Protein AF-A0A484S6X6-F1 (afdb_monomer)

Sequence (93 aa):
MKRYAYIDNCSGYIWGLQDATTPQQGAKQMDAELGERGRQYDLTDGPAFSNETGYHVHVVPMDLDIADGQDEDVIKVVSALPYAGYLRVTASA

Radius of gyration: 12.12 Å; Cα contacts (8 Å, |Δi|>4): 186; chains: 1; bounding box: 26×28×30 Å

Mean predicted aligned error: 3.97 Å

Solvent-accessible surface area (backbone atoms only — not comparable to full-atom values): 5338 Å² total; per-residue (Å²): 119,48,29,35,37,32,26,31,53,80,79,63,28,44,76,49,76,32,76,22,86,45,72,63,58,19,53,51,50,55,32,45,76,73,67,51,77,51,64,38,64,46,81,35,92,59,86,78,60,82,87,48,61,34,26,46,29,21,50,47,65,84,84,69,79,78,95,54,43,74,41,65,68,58,47,53,55,51,69,71,35,58,74,74,34,30,36,37,57,76,43,76,112

Nearest PDB structures (foldseek):
  6sdy-assembly1_A  TM=3.487E-01  e=1.130E+00  Homo sapiens
  2cpn-assembly1_A  TM=2.656E-01  e=3.779E-01  Homo sapiens
  7r97-assembly1_B  TM=3.920E-01  e=3.380E+00  Escherichia coli K-12
  3rtq-assembly1_A  TM=1.633E-01  e=9.543E+00  Mus musculus

Organism: NCBI:txid1297885

Secondary structure (DSSP, 8-state):
-EEEEEEETTT--EEEEEEESSHHHHHHHHHHHTT-TT-EEEEESSPPPTTS-EEEEEEE-TT---S-TT-HHHHHHHHTSPEEEEEEEEE--

Foldseek 3Di:
DFKKWWQWLAQRFGQDIADDPAPQVRVCVSCVVVVQHFWGWDFDQDDDDSPFTWTFMATDDPPDDDPGRNPPVVSVVRVPGHTPGIITTPDGD

Structure (mmCIF, N/CA/C/O backbone):
data_AF-A0A484S6X6-F1
#
_entry.id   AF-A0A484S6X6-F1
#
loop_
_atom_site.group_PDB
_atom_site.id
_atom_site.type_symbol
_atom_site.label_atom_id
_atom_site.label_alt_id
_atom_site.label_comp_id
_atom_site.label_asym_id
_atom_site.label_entity_id
_atom_site.label_seq_id
_atom_site.pdbx_PDB_ins_code
_atom_site.Cartn_x
_atom_site.Cartn_y
_atom_site.Cartn_z
_atom_site.occupancy
_atom_site.B_iso_or_equiv
_atom_site.auth_seq_id
_atom_site.auth_comp_id
_atom_site.auth_asym_id
_atom_site.auth_atom_id
_atom_site.pdbx_PDB_model_num
ATOM 1 N N . MET A 1 1 ? -14.666 4.179 -0.194 1.00 86.81 1 MET A N 1
ATOM 2 C CA . MET A 1 1 ? -13.238 4.427 0.088 1.00 86.81 1 MET A CA 1
ATOM 3 C C . MET A 1 1 ? -12.760 3.340 1.031 1.00 86.81 1 MET A C 1
ATOM 5 O O . MET A 1 1 ? -13.547 2.918 1.873 1.00 86.81 1 MET A O 1
ATOM 9 N N . LYS A 1 2 ? -11.548 2.830 0.836 1.00 95.94 2 LYS A N 1
ATOM 10 C CA . LYS A 1 2 ? -10.894 1.837 1.698 1.00 95.94 2 LYS A CA 1
ATOM 11 C C . LYS A 1 2 ? -9.527 2.391 2.095 1.00 95.94 2 LYS A C 1
ATOM 13 O O . LYS A 1 2 ? -8.975 3.183 1.331 1.00 95.94 2 LYS A O 1
ATOM 18 N N . ARG A 1 3 ? -8.993 1.942 3.227 1.00 97.38 3 ARG A N 1
ATOM 19 C CA . ARG A 1 3 ? -7.606 2.198 3.607 1.00 97.38 3 ARG A CA 1
ATOM 20 C C . ARG A 1 3 ? -6.733 1.057 3.112 1.00 97.38 3 ARG A C 1
ATOM 22 O O . ARG A 1 3 ? -7.089 -0.113 3.269 1.00 97.38 3 ARG A O 1
ATOM 29 N N . TYR A 1 4 ? -5.620 1.403 2.489 1.00 97.31 4 TYR A N 1
ATOM 30 C CA . TYR A 1 4 ? -4.663 0.454 1.938 1.00 97.31 4 TYR A CA 1
ATOM 31 C C . TYR A 1 4 ? -3.312 0.631 2.617 1.00 97.31 4 TYR A C 1
ATOM 33 O O . TYR A 1 4 ? -2.856 1.763 2.768 1.00 97.31 4 TYR A O 1
ATOM 41 N N . ALA A 1 5 ? -2.680 -0.480 2.981 1.00 97.31 5 ALA A N 1
ATOM 42 C CA . ALA A 1 5 ? -1.275 -0.522 3.363 1.00 97.31 5 ALA A CA 1
ATOM 43 C C . ALA A 1 5 ? -0.428 -1.003 2.184 1.00 97.31 5 ALA A C 1
ATOM 45 O O . ALA A 1 5 ? -0.820 -1.949 1.497 1.00 97.31 5 ALA A O 1
ATOM 46 N N . TYR A 1 6 ? 0.719 -0.359 1.971 1.00 96.00 6 TYR A N 1
ATOM 47 C CA . TYR A 1 6 ? 1.640 -0.649 0.871 1.00 96.00 6 TYR A CA 1
ATOM 48 C C . TYR A 1 6 ? 2.928 -1.225 1.442 1.00 96.00 6 TYR A C 1
ATOM 50 O O . TYR A 1 6 ? 3.729 -0.486 2.007 1.00 96.00 6 TYR A O 1
ATOM 58 N N . ILE A 1 7 ? 3.119 -2.535 1.313 1.00 95.31 7 ILE A N 1
ATOM 59 C CA . ILE A 1 7 ? 4.357 -3.206 1.709 1.00 95.31 7 ILE A CA 1
ATOM 60 C C . ILE A 1 7 ? 5.282 -3.233 0.497 1.00 95.31 7 ILE A C 1
ATOM 62 O O . ILE A 1 7 ? 4.946 -3.840 -0.517 1.00 95.31 7 ILE A O 1
ATOM 66 N N . ASP A 1 8 ? 6.423 -2.561 0.574 1.00 93.38 8 ASP A N 1
ATOM 67 C CA . ASP A 1 8 ? 7.416 -2.533 -0.497 1.00 93.38 8 ASP A CA 1
ATOM 68 C C . ASP A 1 8 ? 7.992 -3.935 -0.752 1.00 93.38 8 ASP A C 1
ATOM 70 O O . ASP A 1 8 ? 8.403 -4.629 0.175 1.00 93.38 8 ASP A O 1
ATOM 74 N N . ASN A 1 9 ? 8.026 -4.359 -2.016 1.00 93.12 9 ASN A N 1
ATOM 75 C CA . ASN A 1 9 ? 8.484 -5.698 -2.402 1.00 93.12 9 ASN A CA 1
ATOM 76 C C . ASN A 1 9 ? 9.969 -5.935 -2.101 1.00 93.12 9 ASN A C 1
ATOM 78 O O . ASN A 1 9 ? 10.367 -7.053 -1.789 1.00 93.12 9 ASN A O 1
ATOM 82 N N . CYS A 1 10 ? 10.794 -4.892 -2.218 1.00 89.88 10 CYS A N 1
ATOM 83 C CA . CYS A 1 10 ? 12.242 -5.013 -2.080 1.00 89.88 10 CYS A CA 1
ATOM 84 C C . CYS A 1 10 ? 12.675 -5.113 -0.613 1.00 89.88 10 CYS A C 1
ATOM 86 O O . CYS A 1 10 ? 13.570 -5.889 -0.283 1.00 89.88 10 CYS A O 1
ATOM 88 N N . SER A 1 11 ? 12.068 -4.307 0.256 1.00 91.56 11 SER A N 1
ATOM 89 C CA . SER A 1 11 ? 12.416 -4.215 1.678 1.00 91.56 11 SER A CA 1
ATOM 90 C C . SER A 1 11 ? 11.503 -5.036 2.588 1.00 91.56 11 SER A C 1
ATOM 92 O O . SER A 1 11 ? 11.918 -5.410 3.680 1.00 91.56 11 SER A O 1
ATOM 94 N N . GLY A 1 12 ? 10.270 -5.318 2.162 1.00 93.12 12 GLY A N 1
ATOM 95 C CA . GLY A 1 12 ? 9.231 -5.893 3.016 1.00 93.12 12 GLY A CA 1
ATOM 96 C C . GLY A 1 12 ? 8.642 -4.899 4.022 1.00 93.12 12 GLY A C 1
ATOM 97 O O . GLY A 1 12 ? 7.8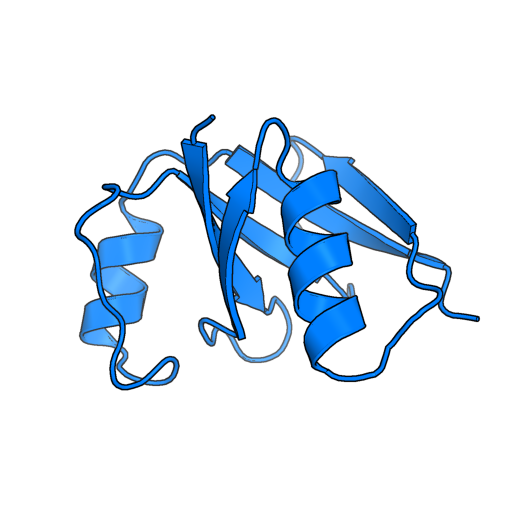63 -5.304 4.881 1.00 93.12 12 GLY A O 1
ATOM 98 N N . TYR A 1 13 ? 8.994 -3.613 3.937 1.00 95.62 13 TYR A N 1
ATOM 99 C CA . TYR A 1 13 ? 8.535 -2.585 4.869 1.00 95.62 13 TYR A CA 1
ATOM 100 C C . TYR A 1 13 ? 7.220 -1.967 4.435 1.00 95.62 13 TYR A C 1
ATOM 102 O O . TYR A 1 13 ? 6.937 -1.825 3.245 1.00 95.62 13 TYR A O 1
ATOM 110 N N . ILE A 1 14 ? 6.432 -1.527 5.410 1.00 95.69 14 ILE A N 1
ATOM 111 C CA . ILE A 1 14 ? 5.236 -0.742 5.137 1.00 95.69 14 ILE A CA 1
ATOM 112 C C . ILE A 1 14 ? 5.679 0.675 4.789 1.00 95.69 14 ILE A C 1
ATOM 114 O O . ILE A 1 14 ? 6.167 1.422 5.632 1.00 95.69 14 ILE A O 1
ATOM 118 N N . TRP A 1 15 ? 5.499 1.033 3.524 1.00 93.19 15 TRP A N 1
ATOM 119 C CA . TRP A 1 15 ? 5.889 2.327 2.982 1.00 93.19 15 TRP A CA 1
ATOM 120 C C . TRP A 1 15 ? 4.892 3.430 3.333 1.00 93.19 15 TRP A C 1
ATOM 122 O O . TRP A 1 15 ? 5.259 4.594 3.468 1.00 93.19 15 TRP A O 1
ATOM 132 N N . GLY A 1 16 ? 3.619 3.066 3.499 1.00 93.44 16 GLY A N 1
ATOM 133 C CA . GLY A 1 16 ? 2.589 4.017 3.881 1.00 93.44 16 GLY A CA 1
ATOM 134 C C . GLY A 1 16 ? 1.189 3.428 3.955 1.00 93.44 16 GLY A C 1
ATOM 135 O O . GLY A 1 16 ? 0.938 2.267 3.613 1.00 93.44 16 GLY A O 1
ATOM 136 N N . LEU A 1 17 ? 0.274 4.284 4.403 1.00 95.44 17 LEU A N 1
ATOM 137 C CA . LEU A 1 17 ? -1.158 4.040 4.473 1.00 95.44 17 LEU A CA 1
ATOM 138 C C . LEU A 1 17 ? -1.874 5.105 3.653 1.00 95.44 17 LEU A C 1
ATOM 140 O O . LEU A 1 17 ? -1.593 6.285 3.834 1.00 95.44 17 LEU A O 1
ATOM 144 N N . GLN A 1 18 ? -2.806 4.709 2.788 1.00 96.12 18 GLN A N 1
ATOM 145 C CA . GLN A 1 18 ? -3.595 5.672 2.016 1.00 96.12 18 GLN A CA 1
ATOM 146 C C . GLN A 1 18 ? -5.057 5.284 1.921 1.00 96.12 18 GLN A C 1
ATOM 1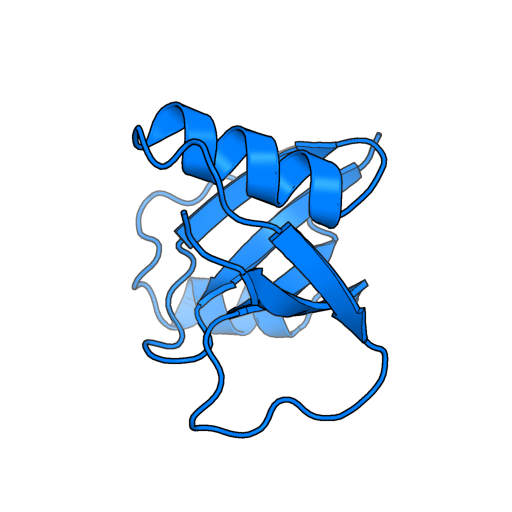48 O O . GLN A 1 18 ? -5.402 4.136 1.616 1.00 96.12 18 GLN A O 1
ATOM 153 N N . ASP A 1 19 ? -5.908 6.286 2.104 1.00 96.25 19 ASP A N 1
ATOM 154 C CA . ASP A 1 19 ? -7.338 6.168 1.891 1.00 96.25 19 ASP A CA 1
ATOM 155 C C . ASP A 1 19 ? -7.645 6.454 0.421 1.00 96.25 19 ASP A C 1
ATOM 157 O O . ASP A 1 19 ? -7.435 7.551 -0.091 1.00 96.25 19 ASP A O 1
ATOM 161 N N . ALA A 1 20 ? -8.168 5.460 -0.293 1.00 96.12 20 ALA A N 1
ATOM 162 C CA . ALA A 1 20 ? -8.440 5.598 -1.718 1.00 96.12 20 ALA A CA 1
ATOM 163 C C . ALA A 1 20 ? -9.628 4.746 -2.172 1.00 96.12 20 ALA A C 1
ATOM 165 O O . ALA A 1 20 ? -10.130 3.863 -1.468 1.00 96.12 20 ALA A O 1
ATOM 166 N N . THR A 1 21 ? -10.116 5.004 -3.385 1.00 96.38 21 THR A N 1
ATOM 167 C CA . THR A 1 21 ? -11.108 4.121 -4.019 1.00 96.38 21 THR A CA 1
ATOM 168 C C . THR A 1 21 ? -10.430 2.882 -4.603 1.00 96.38 21 THR A C 1
ATOM 170 O O . THR A 1 21 ? -10.977 1.787 -4.496 1.00 96.38 21 THR A O 1
ATOM 173 N N . THR A 1 22 ? -9.213 3.027 -5.136 1.00 95.75 22 THR A N 1
ATOM 174 C CA . THR A 1 22 ? -8.402 1.934 -5.702 1.00 95.75 22 THR A CA 1
ATOM 175 C C . THR A 1 22 ? -6.973 1.952 -5.144 1.00 95.75 22 THR A C 1
ATOM 177 O O . THR A 1 22 ? -6.483 3.039 -4.822 1.00 95.75 22 THR A O 1
ATOM 180 N N . PRO A 1 23 ? -6.280 0.799 -5.076 1.00 95.31 23 PRO A N 1
ATOM 181 C CA . PRO A 1 23 ? -4.872 0.733 -4.680 1.00 95.31 23 PRO A CA 1
ATOM 182 C C . PRO A 1 23 ? -3.961 1.655 -5.503 1.00 95.31 23 PRO A C 1
ATOM 184 O O . PRO A 1 23 ? -3.134 2.370 -4.950 1.00 95.31 23 PRO A O 1
ATOM 187 N N . GLN A 1 24 ? -4.145 1.709 -6.827 1.00 95.44 24 GLN A N 1
ATOM 188 C CA . GLN A 1 24 ? -3.340 2.553 -7.718 1.00 95.44 24 GLN A CA 1
ATOM 189 C C . GLN A 1 24 ? -3.476 4.041 -7.380 1.00 95.44 24 GLN A C 1
ATOM 191 O O . GLN A 1 24 ? -2.513 4.796 -7.486 1.00 95.44 24 GLN A O 1
ATOM 196 N N . GLN A 1 25 ? -4.682 4.487 -7.014 1.00 95.31 25 GLN A N 1
ATOM 197 C CA . GLN A 1 25 ? -4.903 5.876 -6.612 1.00 95.31 25 GLN A CA 1
ATOM 198 C C . GLN A 1 25 ? -4.187 6.200 -5.306 1.00 95.31 25 GLN A C 1
ATOM 200 O O . GLN A 1 25 ? -3.580 7.263 -5.224 1.00 95.31 25 GLN A O 1
ATOM 205 N N . GLY A 1 26 ? -4.235 5.304 -4.319 1.00 95.69 26 GLY A N 1
ATOM 206 C CA . GLY A 1 26 ? -3.536 5.530 -3.059 1.00 95.69 26 GLY A CA 1
ATOM 207 C C . GLY A 1 26 ? -2.017 5.495 -3.236 1.00 95.69 26 GLY A C 1
ATOM 208 O O . GLY A 1 26 ? -1.351 6.408 -2.772 1.00 95.69 26 GLY A O 1
ATOM 209 N N . ALA A 1 27 ? -1.463 4.565 -4.021 1.00 94.38 27 ALA A N 1
ATOM 210 C CA . ALA A 1 27 ? -0.030 4.568 -4.341 1.00 94.38 27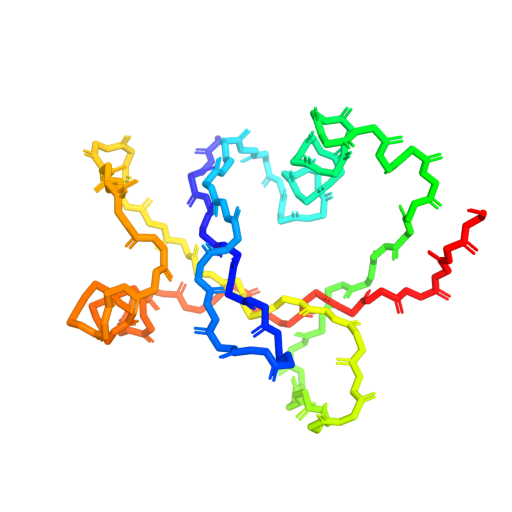 ALA A CA 1
ATOM 211 C C . ALA A 1 27 ? 0.422 5.882 -5.010 1.00 94.38 27 ALA A C 1
ATOM 213 O O . ALA A 1 27 ? 1.431 6.459 -4.620 1.00 94.38 27 ALA A O 1
ATOM 214 N N . LYS A 1 28 ? -0.369 6.419 -5.954 1.00 93.06 28 LYS A N 1
ATOM 215 C CA . LYS A 1 28 ? -0.098 7.734 -6.566 1.00 93.06 28 LYS A CA 1
ATOM 216 C C . LYS A 1 28 ? -0.135 8.886 -5.560 1.00 93.06 28 LYS A C 1
ATOM 218 O O . LYS A 1 28 ? 0.619 9.837 -5.727 1.00 93.06 28 LYS A O 1
ATOM 223 N N . GLN A 1 29 ? -1.032 8.839 -4.575 1.00 93.50 29 GLN A N 1
ATOM 224 C CA . GLN A 1 29 ? -1.103 9.852 -3.516 1.00 93.50 29 GLN A CA 1
ATOM 225 C C . GLN A 1 29 ? 0.131 9.770 -2.613 1.00 93.50 29 GLN A C 1
ATOM 227 O O . GLN A 1 29 ? 0.810 10.778 -2.449 1.00 93.50 29 GLN A O 1
ATOM 232 N N . MET A 1 30 ? 0.477 8.564 -2.154 1.00 92.50 30 MET A N 1
ATOM 233 C CA . MET A 1 30 ? 1.673 8.293 -1.351 1.00 92.50 30 MET A CA 1
ATOM 234 C C . MET A 1 30 ? 2.950 8.781 -2.042 1.00 92.50 30 MET A C 1
ATOM 236 O O . MET A 1 30 ? 3.718 9.543 -1.464 1.00 92.50 30 MET A O 1
ATOM 240 N N . ASP A 1 31 ? 3.165 8.410 -3.304 1.00 89.25 31 ASP A N 1
ATOM 241 C CA . ASP A 1 31 ? 4.375 8.823 -4.018 1.00 89.25 31 ASP A CA 1
ATOM 242 C C . ASP A 1 31 ? 4.372 10.334 -4.319 1.00 89.25 31 ASP A C 1
ATOM 244 O O . ASP A 1 31 ? 5.414 10.985 -4.241 1.00 89.25 31 ASP A O 1
ATOM 248 N N . ALA A 1 32 ? 3.207 10.952 -4.552 1.00 89.12 32 ALA A N 1
ATOM 249 C CA . ALA A 1 32 ? 3.116 12.405 -4.701 1.00 89.12 32 ALA A CA 1
ATOM 250 C C . ALA A 1 32 ? 3.457 13.180 -3.413 1.00 89.12 32 ALA A C 1
ATOM 252 O O . ALA A 1 32 ? 4.008 14.282 -3.521 1.00 89.12 32 ALA A O 1
ATOM 253 N N . GLU A 1 33 ? 3.151 12.629 -2.232 1.00 88.75 33 GLU A N 1
ATOM 254 C CA . GLU A 1 33 ? 3.545 13.172 -0.920 1.00 88.75 33 GLU A CA 1
ATOM 255 C C . GLU A 1 33 ? 5.064 13.106 -0.709 1.00 88.75 33 GLU A C 1
ATOM 257 O O . GLU A 1 33 ? 5.643 14.015 -0.116 1.00 88.75 33 GLU A O 1
ATOM 262 N N . LEU A 1 34 ? 5.720 12.087 -1.274 1.00 83.94 34 LEU A N 1
ATOM 263 C CA . LEU A 1 34 ? 7.175 11.904 -1.248 1.00 83.94 34 LEU A CA 1
ATOM 264 C C . LEU A 1 34 ? 7.920 12.680 -2.353 1.00 83.94 34 LEU A C 1
ATOM 266 O O . LEU A 1 34 ? 9.147 12.662 -2.401 1.00 83.94 34 LEU A O 1
ATOM 270 N N . GLY A 1 35 ? 7.199 13.380 -3.236 1.00 83.56 35 GLY A N 1
ATOM 271 C CA . GLY A 1 35 ? 7.771 14.137 -4.358 1.00 83.56 35 GLY A CA 1
ATOM 272 C C . GLY A 1 35 ? 7.969 13.330 -5.649 1.00 83.56 35 GLY A C 1
ATOM 273 O O . GLY A 1 35 ? 8.355 13.896 -6.670 1.00 83.56 35 GLY A O 1
ATOM 274 N N . GLU A 1 36 ? 7.623 12.045 -5.647 1.00 81.25 36 GLU A N 1
ATOM 275 C CA . GLU A 1 36 ? 7.774 11.097 -6.755 1.00 81.25 36 GLU A CA 1
ATOM 276 C C . GLU A 1 36 ? 6.555 11.147 -7.694 1.00 81.25 36 GLU A C 1
ATOM 278 O O . GLU A 1 36 ? 5.685 10.274 -7.733 1.00 81.25 36 GLU A O 1
ATOM 283 N N . ARG A 1 37 ? 6.461 12.222 -8.481 1.00 78.06 37 ARG A N 1
ATOM 284 C CA . ARG A 1 37 ? 5.338 12.453 -9.402 1.00 78.06 37 ARG A CA 1
ATOM 285 C C . ARG A 1 37 ? 5.664 11.924 -10.794 1.00 78.06 37 ARG A C 1
ATOM 287 O O . ARG A 1 37 ? 6.190 12.649 -11.628 1.00 78.06 37 ARG A O 1
ATOM 294 N N . GLY A 1 38 ? 5.309 10.676 -11.068 1.00 80.56 38 GLY A N 1
ATOM 295 C CA . GLY A 1 38 ? 5.506 10.107 -12.408 1.00 80.56 38 GLY A CA 1
ATOM 296 C C . GLY A 1 38 ? 5.301 8.605 -12.514 1.00 80.56 38 GLY A C 1
ATOM 297 O O . GLY A 1 38 ? 5.194 8.082 -13.623 1.00 80.56 38 GLY A O 1
ATOM 298 N N . ARG A 1 39 ? 5.210 7.909 -11.377 1.00 86.44 39 ARG A N 1
ATOM 299 C CA . ARG A 1 39 ? 5.070 6.459 -11.378 1.00 86.44 39 ARG A CA 1
ATOM 300 C C . ARG A 1 39 ? 3.701 6.007 -11.875 1.00 86.44 39 ARG A C 1
ATOM 302 O O . ARG A 1 39 ? 2.654 6.582 -11.555 1.00 86.44 39 ARG A O 1
ATOM 309 N N . GLN A 1 40 ? 3.728 4.955 -12.681 1.00 89.62 40 GLN A N 1
ATOM 310 C CA . GLN A 1 40 ? 2.544 4.243 -13.148 1.00 89.62 40 GLN A CA 1
ATOM 311 C C . GLN A 1 40 ? 2.495 2.863 -12.506 1.00 89.62 40 GLN A C 1
ATOM 313 O O . GLN A 1 40 ? 3.541 2.261 -12.266 1.00 89.62 40 GLN A O 1
ATOM 318 N N . TYR A 1 41 ? 1.281 2.383 -12.228 1.00 91.56 41 TYR A N 1
ATOM 319 C CA . TYR A 1 41 ? 1.077 1.117 -11.534 1.00 91.56 41 TYR A CA 1
ATOM 320 C C . TYR A 1 41 ? 0.040 0.263 -12.237 1.00 91.56 41 TYR A C 1
ATOM 322 O O . TYR A 1 41 ? -1.045 0.761 -12.554 1.00 91.56 41 TYR A O 1
ATOM 330 N N . ASP A 1 42 ? 0.342 -1.026 -12.337 1.00 92.44 42 ASP A N 1
ATOM 331 C CA . ASP A 1 42 ? -0.608 -2.064 -12.709 1.00 92.44 42 ASP A CA 1
ATO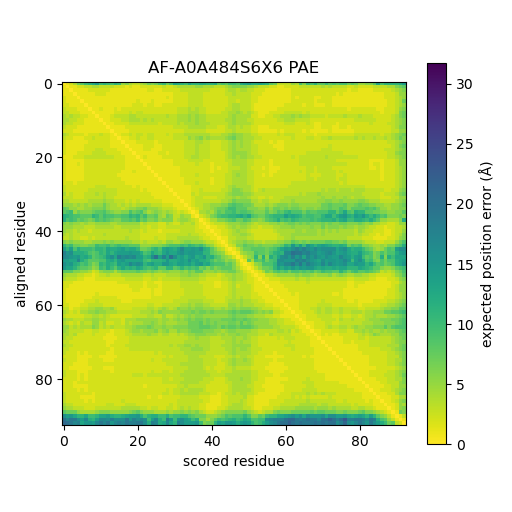M 332 C C . ASP A 1 42 ? -0.873 -2.961 -11.502 1.00 92.44 42 ASP A C 1
ATOM 334 O O . ASP A 1 42 ? 0.054 -3.424 -10.836 1.00 92.44 42 ASP A O 1
ATOM 338 N N . LEU A 1 43 ? -2.153 -3.186 -11.204 1.00 92.31 43 LEU A N 1
ATOM 339 C CA . LEU A 1 43 ? -2.560 -4.133 -10.172 1.00 92.31 43 LEU A CA 1
ATOM 340 C C . LEU A 1 43 ? -2.642 -5.518 -10.797 1.00 92.31 43 LEU A C 1
ATOM 342 O O . LEU A 1 43 ? -3.313 -5.707 -11.812 1.00 92.31 43 LEU A O 1
ATOM 346 N N . THR A 1 44 ? -1.966 -6.473 -10.178 1.00 89.31 44 THR A N 1
ATOM 347 C CA . THR A 1 44 ? -1.907 -7.854 -10.638 1.00 89.31 44 THR A CA 1
ATOM 348 C C . THR A 1 44 ? -2.358 -8.797 -9.530 1.00 89.31 44 THR A C 1
ATOM 350 O O . THR A 1 44 ? -2.038 -8.598 -8.357 1.00 89.31 44 THR A O 1
ATOM 353 N N . ASP A 1 45 ? -3.090 -9.838 -9.924 1.00 77.88 45 ASP A N 1
ATOM 354 C CA . ASP A 1 45 ? -3.524 -10.923 -9.032 1.00 77.88 45 ASP A CA 1
ATOM 355 C C . ASP A 1 45 ? -2.462 -12.040 -8.925 1.00 77.88 45 ASP A C 1
ATOM 357 O O . ASP A 1 45 ? -2.650 -13.033 -8.223 1.00 77.88 45 ASP A O 1
ATOM 361 N N . GLY A 1 46 ? -1.363 -11.911 -9.679 1.00 66.19 46 GLY A N 1
ATOM 362 C CA . GLY A 1 46 ? -0.286 -12.893 -9.777 1.00 66.19 46 GLY A CA 1
ATOM 363 C C . GLY A 1 46 ? 0.823 -12.692 -8.738 1.00 66.19 46 GLY A C 1
ATOM 364 O O . GLY A 1 46 ? 0.875 -11.657 -8.073 1.00 66.19 46 GLY A O 1
ATOM 365 N N . PRO A 1 47 ? 1.730 -13.675 -8.590 1.00 65.12 47 PRO A N 1
ATOM 366 C CA . PRO A 1 47 ? 2.867 -13.547 -7.690 1.00 65.12 47 PRO A CA 1
ATOM 367 C C . PRO A 1 47 ? 3.790 -12.412 -8.149 1.00 65.12 47 PRO A C 1
ATOM 369 O O . PRO A 1 47 ? 4.120 -12.317 -9.331 1.00 65.12 47 PRO A O 1
ATOM 372 N N . ALA A 1 48 ? 4.235 -11.586 -7.203 1.00 70.50 48 ALA A N 1
ATOM 373 C CA . ALA A 1 48 ? 5.328 -10.653 -7.437 1.00 70.50 48 ALA A CA 1
ATOM 374 C C . ALA A 1 48 ? 6.629 -11.435 -7.642 1.00 70.50 48 ALA A C 1
ATOM 376 O O . ALA A 1 48 ? 6.924 -12.373 -6.893 1.00 70.50 48 ALA A O 1
ATOM 377 N N . PHE A 1 49 ? 7.431 -11.048 -8.632 1.00 70.06 49 PHE A N 1
ATOM 378 C CA . PHE A 1 49 ? 8.810 -11.519 -8.695 1.00 70.06 49 PHE A CA 1
ATOM 379 C C . PHE A 1 49 ? 9.658 -10.701 -7.714 1.00 70.06 49 PHE A C 1
ATOM 381 O O . PHE A 1 49 ? 9.471 -9.493 -7.568 1.00 70.06 49 PHE A O 1
ATOM 388 N N . SER A 1 50 ? 10.618 -11.341 -7.043 1.00 66.31 50 SER A N 1
ATOM 389 C CA . SER A 1 50 ? 11.433 -10.701 -5.996 1.00 66.31 50 SER A CA 1
ATOM 390 C C . SER A 1 50 ? 12.304 -9.537 -6.489 1.00 66.31 50 SER A C 1
ATOM 392 O O . SER A 1 50 ? 12.839 -8.789 -5.681 1.00 66.31 50 SER A O 1
ATOM 394 N N . ASN A 1 51 ? 12.465 -9.377 -7.804 1.00 73.19 51 ASN A N 1
ATOM 395 C CA . ASN A 1 51 ? 13.230 -8.300 -8.430 1.00 73.19 51 ASN A CA 1
ATOM 396 C C . ASN A 1 51 ? 12.359 -7.185 -9.036 1.00 73.19 51 ASN A C 1
ATOM 398 O O . ASN A 1 51 ? 12.896 -6.309 -9.714 1.00 73.19 51 ASN A O 1
ATOM 402 N N . GLU A 1 52 ? 11.038 -7.213 -8.844 1.00 84.12 52 GLU A N 1
ATOM 403 C CA . GLU A 1 52 ? 10.141 -6.173 -9.352 1.00 84.12 52 GLU A CA 1
ATOM 404 C C . GLU A 1 52 ? 9.964 -5.031 -8.348 1.00 84.12 52 GLU A C 1
ATOM 406 O O . GLU A 1 52 ? 9.781 -5.240 -7.149 1.00 84.12 52 GLU A O 1
ATOM 411 N N . THR A 1 53 ? 9.989 -3.794 -8.841 1.00 88.62 53 THR A N 1
ATOM 412 C CA . THR A 1 53 ? 9.612 -2.629 -8.038 1.00 88.62 53 THR A CA 1
ATOM 413 C C . THR A 1 53 ? 8.093 -2.566 -7.937 1.00 88.62 53 THR A C 1
ATOM 415 O O . THR A 1 53 ? 7.394 -2.540 -8.953 1.00 88.62 53 THR A O 1
ATOM 418 N N . GLY A 1 54 ? 7.575 -2.521 -6.715 1.00 92.19 54 GLY A N 1
ATOM 419 C CA . GLY A 1 54 ? 6.141 -2.515 -6.480 1.00 92.19 54 GLY A CA 1
ATOM 420 C C . GLY A 1 54 ? 5.776 -2.774 -5.030 1.00 92.19 54 GLY A C 1
ATOM 421 O O . GLY A 1 54 ? 6.647 -2.935 -4.177 1.00 92.19 54 GLY A O 1
ATOM 422 N N . TYR A 1 55 ? 4.474 -2.839 -4.774 1.00 94.44 55 TYR A N 1
ATOM 423 C CA . TYR A 1 55 ? 3.922 -2.971 -3.433 1.00 94.44 55 TYR A CA 1
ATOM 424 C C . TYR A 1 55 ? 2.974 -4.163 -3.328 1.00 94.44 55 TYR A C 1
ATOM 426 O O . TYR A 1 55 ? 2.062 -4.319 -4.142 1.00 94.44 55 TYR A O 1
ATOM 434 N N . HIS A 1 56 ? 3.122 -4.962 -2.277 1.00 94.88 56 HIS A N 1
ATOM 435 C CA . HIS A 1 56 ? 2.067 -5.848 -1.800 1.00 94.88 56 HIS A CA 1
ATOM 436 C C . HIS A 1 56 ? 1.031 -5.011 -1.055 1.00 94.88 56 HIS A C 1
ATOM 438 O O . HIS A 1 56 ? 1.351 -4.343 -0.071 1.00 94.88 56 HIS A O 1
ATOM 444 N N . VAL A 1 57 ? -0.211 -5.020 -1.540 1.00 96.12 57 VAL A N 1
ATOM 445 C CA . VAL A 1 57 ? -1.257 -4.158 -0.992 1.00 96.12 57 VAL A CA 1
ATOM 446 C C . VAL A 1 57 ? -2.249 -4.963 -0.174 1.00 96.12 57 VAL A C 1
ATOM 448 O O . VAL A 1 57 ? -2.806 -5.949 -0.653 1.00 96.12 57 VAL A O 1
ATOM 451 N N . HIS A 1 58 ? -2.533 -4.489 1.035 1.00 96.81 58 HIS A N 1
ATOM 452 C CA . HIS A 1 58 ? -3.557 -5.054 1.912 1.00 96.81 58 HIS A CA 1
ATOM 453 C C . HIS A 1 58 ? -4.620 -4.010 2.242 1.00 96.81 58 HIS A C 1
ATOM 455 O O . HIS A 1 58 ? -4.322 -2.827 2.410 1.00 96.81 58 HIS A O 1
ATOM 461 N N . VAL A 1 59 ? -5.875 -4.446 2.336 1.00 97.25 59 VAL A N 1
ATOM 462 C CA . VAL A 1 59 ? -6.963 -3.616 2.864 1.00 97.25 59 VAL A CA 1
ATOM 463 C C . VAL A 1 59 ? -6.889 -3.644 4.383 1.00 97.25 59 VAL A C 1
ATOM 465 O O . VAL A 1 59 ? -6.928 -4.720 4.977 1.00 97.25 59 VAL A O 1
ATOM 468 N N . VAL A 1 60 ? -6.831 -2.471 5.008 1.00 97.31 60 VAL A N 1
ATOM 469 C CA . VAL A 1 60 ? -6.675 -2.341 6.462 1.00 97.31 60 VAL A CA 1
ATOM 470 C C . VAL A 1 60 ? -7.839 -1.575 7.107 1.00 97.31 60 VAL A C 1
ATOM 472 O O . VAL A 1 60 ? -8.566 -0.862 6.406 1.00 97.31 60 VAL A O 1
ATOM 475 N N . PRO A 1 61 ? -8.058 -1.725 8.429 1.00 96.50 61 PRO A N 1
ATOM 476 C CA . PRO A 1 61 ? -9.011 -0.904 9.172 1.00 96.50 61 PRO A CA 1
ATOM 477 C C . PRO A 1 61 ? -8.691 0.592 9.070 1.00 96.50 61 PRO A C 1
ATOM 479 O O . PRO A 1 61 ? -7.530 0.986 8.991 1.00 96.50 61 PRO A O 1
ATOM 482 N N . MET A 1 62 ? -9.725 1.435 9.087 1.00 93.19 62 MET A N 1
ATOM 483 C CA . MET A 1 62 ? -9.575 2.894 8.963 1.00 93.19 62 MET A CA 1
ATOM 484 C C . MET A 1 62 ? -8.862 3.528 10.163 1.00 93.19 62 MET A C 1
ATOM 486 O O . MET A 1 62 ? -8.258 4.585 10.018 1.00 93.19 62 MET A O 1
ATOM 490 N N . ASP A 1 63 ? -8.943 2.899 11.330 1.00 92.25 63 ASP A N 1
ATOM 491 C CA . ASP A 1 63 ? -8.338 3.318 12.594 1.00 92.25 63 ASP A CA 1
ATOM 492 C C 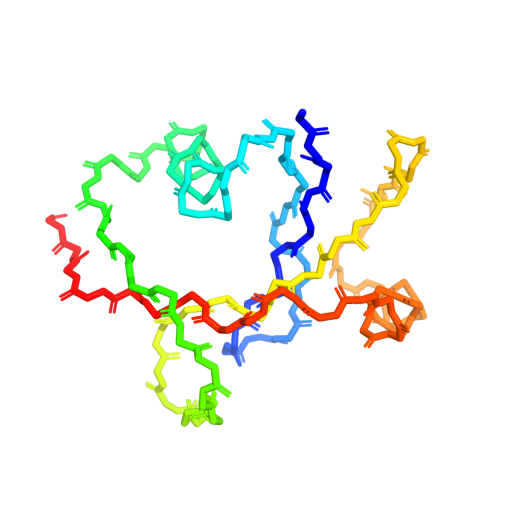. ASP A 1 63 ? -6.939 2.730 12.825 1.00 92.25 63 ASP A C 1
ATOM 494 O O . ASP A 1 63 ? -6.312 3.047 13.834 1.00 92.25 63 ASP A O 1
ATOM 498 N N . LEU A 1 64 ? -6.432 1.905 11.898 1.00 91.06 64 LEU A N 1
ATOM 499 C CA . LEU A 1 64 ? -5.065 1.408 11.977 1.00 91.06 64 LEU A CA 1
ATOM 500 C C . LEU A 1 64 ? -4.085 2.569 11.789 1.00 91.06 64 LEU A C 1
ATOM 502 O O . LEU A 1 64 ? -4.085 3.238 10.752 1.00 91.06 64 LEU A O 1
ATOM 506 N N . ASP A 1 65 ? -3.225 2.755 12.782 1.00 90.62 65 ASP A N 1
ATOM 507 C CA . ASP A 1 65 ? -2.088 3.662 12.730 1.00 90.62 65 ASP A CA 1
ATOM 508 C C . ASP A 1 65 ? -0.787 2.865 12.833 1.00 90.62 65 ASP A C 1
ATOM 510 O O . ASP A 1 65 ? -0.716 1.858 13.541 1.00 90.62 65 ASP A O 1
ATOM 514 N N . ILE A 1 66 ? 0.230 3.295 12.091 1.00 91.25 66 ILE A N 1
ATOM 515 C CA . ILE A 1 66 ? 1.524 2.615 12.008 1.00 91.25 66 ILE A CA 1
ATOM 516 C C . ILE A 1 66 ? 2.595 3.624 12.391 1.00 91.25 66 ILE A C 1
ATOM 518 O O . ILE A 1 66 ? 2.924 4.520 11.618 1.00 91.25 66 ILE A O 1
ATOM 522 N N . ALA A 1 67 ? 3.133 3.459 13.597 1.00 88.81 67 ALA A N 1
ATOM 523 C CA . ALA A 1 67 ? 4.203 4.307 14.112 1.00 88.81 67 ALA A CA 1
ATOM 524 C C . ALA A 1 67 ? 5.563 3.981 13.476 1.00 88.81 67 ALA A C 1
ATOM 526 O O . ALA A 1 67 ? 6.377 4.879 13.272 1.00 88.81 67 ALA A O 1
ATOM 527 N N . ASP A 1 68 ? 5.798 2.705 13.160 1.00 92.50 68 ASP A N 1
ATOM 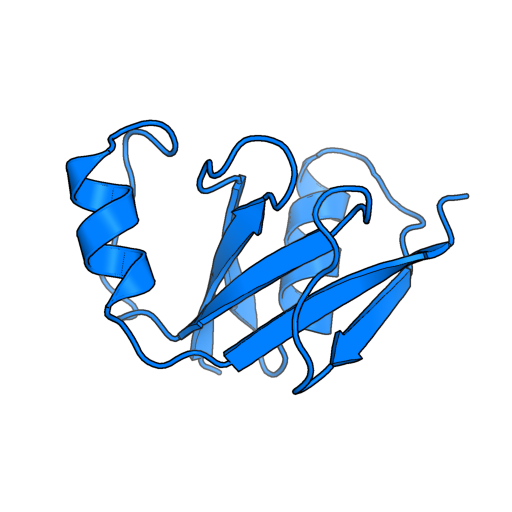528 C CA . ASP A 1 68 ? 7.014 2.226 12.512 1.00 92.50 68 ASP A CA 1
ATOM 529 C C . ASP A 1 68 ? 6.665 1.204 11.425 1.00 92.50 68 ASP A C 1
ATOM 531 O O . ASP A 1 68 ? 6.135 0.128 11.700 1.00 92.50 68 ASP A O 1
ATOM 535 N N . GLY A 1 69 ? 6.957 1.553 10.172 1.00 93.62 69 GLY A N 1
ATOM 536 C CA . GLY A 1 69 ? 6.745 0.676 9.021 1.00 93.62 69 GLY A CA 1
ATOM 537 C C . GLY A 1 69 ? 7.747 -0.479 8.917 1.00 93.62 69 GLY A C 1
ATOM 538 O O . GLY A 1 69 ? 7.573 -1.338 8.054 1.00 93.62 69 GLY A O 1
ATOM 539 N N . GLN A 1 70 ? 8.780 -0.500 9.767 1.00 96.75 70 GLN A N 1
ATOM 540 C CA . GLN A 1 70 ? 9.788 -1.563 9.856 1.00 96.75 70 GLN A CA 1
ATOM 541 C C . GLN A 1 70 ? 9.512 -2.556 10.994 1.00 96.75 70 GLN A C 1
ATOM 543 O O . GLN A 1 70 ? 10.223 -3.553 11.111 1.00 96.75 70 GLN A O 1
ATOM 548 N N . ASP A 1 71 ? 8.495 -2.312 11.825 1.00 97.06 71 ASP A N 1
ATOM 549 C CA . ASP A 1 71 ? 8.121 -3.225 12.903 1.00 97.06 71 ASP A CA 1
ATOM 550 C C . ASP A 1 71 ? 7.601 -4.550 12.319 1.00 97.06 71 ASP A C 1
ATOM 552 O O . ASP A 1 71 ? 6.547 -4.613 11.675 1.00 97.06 71 ASP A O 1
ATOM 556 N N . GLU A 1 72 ? 8.353 -5.630 12.547 1.00 95.44 72 GLU A N 1
ATOM 557 C CA . GLU A 1 72 ? 8.033 -6.958 12.026 1.00 95.44 72 GLU A CA 1
ATOM 558 C C . GLU A 1 72 ? 6.676 -7.485 12.498 1.00 95.44 72 GLU A C 1
ATOM 560 O O . GLU A 1 72 ? 6.016 -8.225 11.764 1.00 95.44 72 GLU A O 1
ATOM 565 N N . ASP A 1 73 ? 6.250 -7.149 13.715 1.00 95.38 73 ASP A N 1
ATOM 566 C CA . ASP A 1 73 ? 4.981 -7.626 14.250 1.00 95.38 73 ASP A CA 1
ATOM 567 C C . ASP A 1 73 ? 3.814 -6.872 13.610 1.00 95.38 73 ASP A C 1
ATOM 569 O O . ASP A 1 73 ? 2.804 -7.488 13.254 1.00 95.38 73 ASP A O 1
ATOM 573 N N . VAL A 1 74 ? 3.986 -5.577 13.330 1.00 95.62 74 VAL A N 1
ATOM 574 C CA . VAL A 1 74 ? 3.028 -4.804 12.525 1.00 95.62 74 VAL A CA 1
ATOM 575 C C . VAL A 1 74 ? 2.952 -5.353 11.098 1.00 95.62 74 VAL A C 1
ATOM 577 O O . VAL A 1 74 ? 1.852 -5.581 10.589 1.00 95.62 74 VAL A O 1
ATOM 580 N N . ILE A 1 75 ? 4.093 -5.641 10.463 1.00 96.81 75 ILE A N 1
ATOM 581 C CA . ILE A 1 75 ? 4.146 -6.220 9.110 1.00 96.81 75 ILE A CA 1
ATOM 582 C C . ILE A 1 75 ? 3.427 -7.572 9.060 1.00 96.81 75 ILE A C 1
ATOM 584 O O . ILE A 1 75 ? 2.636 -7.807 8.141 1.00 96.81 75 ILE A O 1
ATOM 588 N N . LYS A 1 76 ? 3.634 -8.450 10.051 1.00 95.94 76 LYS A N 1
ATOM 589 C CA . LYS A 1 76 ? 2.930 -9.743 10.145 1.00 95.94 76 LYS A CA 1
ATOM 590 C C . LYS A 1 76 ? 1.421 -9.555 10.270 1.00 95.94 76 LYS A C 1
ATOM 592 O O . LYS A 1 76 ? 0.669 -10.253 9.589 1.00 95.94 76 LYS A O 1
ATOM 597 N N . VAL A 1 77 ? 0.974 -8.614 11.106 1.00 95.69 77 VAL A N 1
ATOM 598 C CA . VAL A 1 77 ? -0.455 -8.306 11.269 1.00 95.69 77 VAL A CA 1
ATOM 599 C C . VAL A 1 77 ? -1.050 -7.805 9.955 1.00 95.69 77 VAL A C 1
ATOM 601 O O . VAL A 1 77 ? -2.069 -8.334 9.518 1.00 95.69 77 VAL A O 1
ATOM 604 N N . VAL A 1 78 ? -0.406 -6.844 9.288 1.00 96.56 78 VAL A N 1
ATOM 605 C CA . VAL A 1 78 ? -0.890 -6.300 8.010 1.00 96.56 78 VAL A CA 1
ATOM 606 C C . VAL A 1 78 ? -0.903 -7.364 6.914 1.00 96.56 78 VAL A C 1
ATOM 608 O O . VAL A 1 78 ? -1.884 -7.469 6.182 1.00 96.56 78 VAL A O 1
ATOM 611 N N . SER A 1 79 ? 0.127 -8.207 6.843 1.00 95.62 79 SER A N 1
ATOM 612 C CA . SER A 1 79 ? 0.226 -9.283 5.847 1.00 95.62 79 SER A CA 1
ATOM 613 C C . SER A 1 79 ? -0.860 -10.357 6.008 1.00 95.62 79 SER A C 1
ATOM 615 O O . SER A 1 79 ? -1.166 -11.073 5.056 1.00 95.62 79 SER A O 1
ATOM 617 N N . ALA A 1 80 ? -1.467 -10.468 7.194 1.00 95.94 80 ALA A N 1
ATOM 618 C CA . ALA A 1 80 ? -2.588 -11.369 7.461 1.00 95.94 80 ALA A CA 1
ATOM 619 C C . ALA A 1 80 ? -3.963 -10.772 7.095 1.00 95.94 80 ALA A C 1
ATOM 621 O O . ALA A 1 80 ? -4.971 -11.482 7.122 1.00 95.94 80 ALA A O 1
ATOM 622 N N . LEU A 1 81 ? -4.030 -9.478 6.763 1.00 96.19 81 LEU A N 1
ATOM 623 C CA . LEU A 1 81 ? -5.263 -8.798 6.362 1.00 96.19 81 LEU A CA 1
ATOM 624 C C . LEU A 1 81 ? -5.604 -9.057 4.884 1.00 96.19 81 LEU A C 1
ATOM 626 O O . LEU A 1 81 ? -4.745 -9.514 4.124 1.00 96.19 81 LEU A O 1
ATOM 630 N N . PRO A 1 82 ? -6.847 -8.767 4.442 1.00 96.62 82 PRO A N 1
ATOM 631 C CA . PRO A 1 82 ? -7.283 -9.055 3.081 1.00 96.62 82 PRO A CA 1
ATOM 632 C C . PRO A 1 82 ? -6.334 -8.492 2.021 1.00 96.62 82 PRO A C 1
ATOM 634 O O . PRO A 1 82 ? -6.137 -7.279 1.920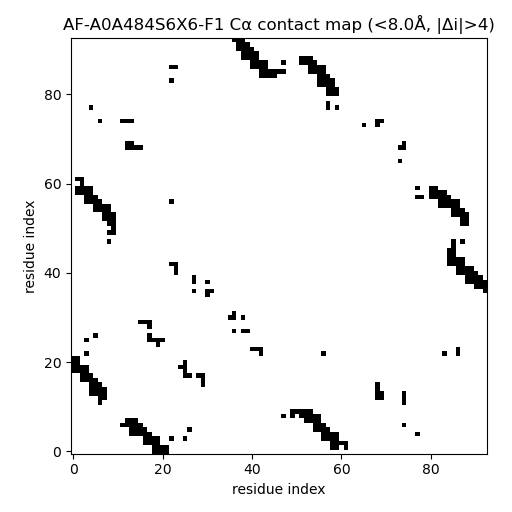 1.00 96.62 82 PRO A O 1
ATOM 637 N N . TYR A 1 83 ? -5.773 -9.391 1.216 1.00 95.12 83 TYR A N 1
ATOM 638 C CA . TYR A 1 83 ? -4.846 -9.038 0.152 1.00 95.12 83 TYR A CA 1
ATOM 639 C C . TYR A 1 83 ? -5.597 -8.418 -1.028 1.00 95.12 83 TYR A C 1
ATOM 641 O O . TYR A 1 83 ? -6.558 -8.993 -1.541 1.00 95.12 83 TYR A O 1
ATOM 649 N N . ALA A 1 84 ? -5.174 -7.225 -1.437 1.00 94.19 84 ALA A N 1
ATOM 650 C CA . ALA A 1 84 ? -5.748 -6.495 -2.562 1.00 94.19 84 ALA A CA 1
ATOM 651 C C . ALA A 1 84 ? -5.031 -6.787 -3.888 1.00 94.19 84 ALA A C 1
ATOM 653 O O . ALA A 1 84 ? -5.592 -6.490 -4.939 1.00 94.19 84 ALA A O 1
ATOM 654 N N . GLY A 1 85 ? -3.816 -7.341 -3.839 1.00 93.94 85 GLY A N 1
ATOM 655 C CA . GLY A 1 85 ? -3.004 -7.672 -5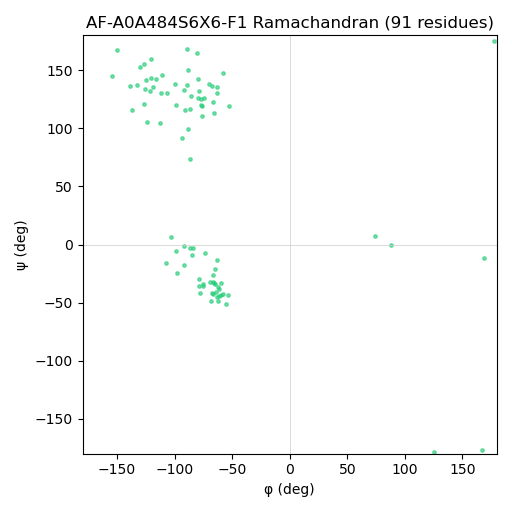.009 1.00 93.94 85 GLY A CA 1
ATOM 656 C C . GLY A 1 85 ? -1.615 -7.038 -4.967 1.00 93.94 85 GLY A C 1
ATOM 657 O O . GLY A 1 85 ? -1.241 -6.347 -4.012 1.00 93.94 85 GLY A O 1
ATOM 658 N N . TYR A 1 86 ? -0.842 -7.285 -6.020 1.00 94.75 86 TYR A N 1
ATOM 659 C CA . TYR A 1 86 ? 0.479 -6.699 -6.205 1.00 94.75 86 TYR A CA 1
ATOM 660 C C . TYR A 1 86 ? 0.402 -5.499 -7.151 1.00 94.75 86 TYR A C 1
ATOM 662 O O . TYR A 1 86 ? -0.014 -5.639 -8.303 1.00 94.75 86 TYR A O 1
ATOM 670 N N . LEU A 1 87 ? 0.797 -4.320 -6.666 1.00 94.00 87 LEU A N 1
ATOM 671 C CA . LEU A 1 87 ? 0.959 -3.111 -7.469 1.00 94.00 87 LEU A CA 1
ATOM 672 C C . LEU A 1 87 ? 2.366 -3.055 -8.045 1.00 94.00 87 LEU A C 1
ATOM 674 O O . LEU A 1 87 ? 3.301 -2.615 -7.379 1.00 94.00 87 LEU A O 1
ATOM 678 N N . ARG A 1 88 ? 2.498 -3.441 -9.308 1.00 92.81 88 ARG A N 1
ATOM 679 C CA . ARG A 1 88 ? 3.746 -3.346 -10.058 1.00 92.81 88 ARG A CA 1
ATOM 680 C C . ARG A 1 88 ? 3.963 -1.920 -10.544 1.00 92.81 88 ARG A C 1
ATOM 682 O O . ARG A 1 88 ? 3.068 -1.363 -11.173 1.00 92.81 88 ARG A O 1
ATOM 689 N N . VAL A 1 89 ? 5.155 -1.362 -10.345 1.00 90.50 89 VAL A N 1
ATOM 690 C CA . VAL A 1 89 ? 5.562 -0.115 -11.010 1.00 90.50 89 VAL A CA 1
ATOM 691 C C . VAL A 1 89 ? 5.934 -0.431 -12.460 1.00 90.50 89 VAL A C 1
ATOM 693 O O . VAL A 1 89 ? 6.830 -1.234 -12.718 1.00 90.50 89 VAL A O 1
ATOM 696 N N . THR A 1 90 ? 5.235 0.173 -13.421 1.00 84.75 90 THR A N 1
ATOM 697 C CA . THR A 1 90 ? 5.410 -0.112 -14.860 1.00 84.75 90 THR A CA 1
ATOM 698 C C . THR A 1 90 ? 6.112 0.997 -15.633 1.00 84.75 90 THR A C 1
ATOM 700 O O . THR A 1 90 ? 6.635 0.756 -16.719 1.00 84.75 90 THR A O 1
ATOM 703 N N . ALA A 1 91 ? 6.196 2.190 -15.051 1.00 74.06 91 ALA A N 1
ATOM 704 C CA . ALA A 1 91 ? 7.035 3.280 -15.525 1.00 74.06 91 ALA A CA 1
ATOM 705 C C . ALA A 1 91 ? 7.391 4.196 -14.351 1.00 74.06 91 ALA A C 1
ATOM 707 O O . ALA A 1 91 ? 6.556 4.428 -13.475 1.00 74.06 91 ALA A O 1
ATOM 708 N N . SER A 1 92 ? 8.604 4.741 -14.367 1.00 66.56 92 SER A N 1
ATOM 709 C CA . SER A 1 92 ? 9.046 5.861 -13.533 1.00 66.56 92 SER A CA 1
ATOM 710 C C . SER A 1 92 ? 9.630 6.915 -14.472 1.00 66.56 92 SER A C 1
ATOM 712 O O . SER A 1 92 ? 10.522 6.588 -15.258 1.00 66.56 92 SER A O 1
ATOM 714 N N . ALA A 1 93 ? 9.067 8.123 -14.453 1.00 58.50 93 ALA A N 1
ATOM 715 C CA . ALA A 1 93 ? 9.542 9.257 -15.248 1.00 58.50 93 ALA A CA 1
ATOM 716 C C . ALA A 1 93 ? 10.713 9.966 -14.562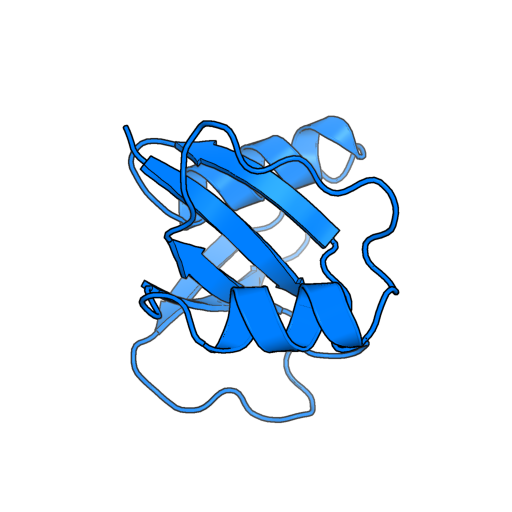 1.00 58.50 93 ALA A C 1
ATOM 718 O O . ALA A 1 93 ? 10.701 10.004 -13.312 1.00 58.50 93 ALA A O 1
#

pLDDT: mean 90.34, std 8.62, range [58.5, 97.38]